Protein AF-A0A2A5SZU3-F1 (afdb_monomer_lite)

Radius of gyration: 15.82 Å; chains: 1; bounding box: 38×23×39 Å

Foldseek 3Di:
DVVVVCVVCVVDPDPDPDPDPPDDQPPPDPVSNVVVVVCCVVAPPQRPVQFPDDPPFKTWGWDQDPVPSDIDIDIDTD

Secondary structure (DSSP, 8-state):
-HHHHHHH-TT-SS----SSTT----SS-HHHHHHHHHHHHHS-SS-GGGEEEE-SSEEEEEEE-TTT-SEEEEEEE-

Organism: NCBI:txid1927127

pLDDT: mean 71.2, std 14.71, range [39.28, 90.88]

Sequence (78 aa):
MIRTLWTNYPDGFYTHPSNGRKNKVPRKNYQGLIQYLTNYLSYPPIGLSRIVGYDGHQVRYYYQSHKTKLKTNETVDA

Structure (mmCIF, N/CA/C/O backbone):
data_AF-A0A2A5SZU3-F1
#
_entry.id   AF-A0A2A5SZU3-F1
#
loop_
_atom_site.group_PDB
_atom_site.id
_atom_site.type_symbol
_atom_site.label_atom_id
_atom_site.label_alt_id
_atom_site.label_comp_id
_atom_site.label_asym_id
_atom_site.label_entity_id
_atom_site.label_seq_id
_atom_site.pdbx_PDB_ins_code
_atom_site.Cartn_x
_atom_site.Cartn_y
_atom_site.Cartn_z
_atom_site.occupancy
_atom_site.B_iso_or_equiv
_atom_site.auth_seq_id
_atom_site.auth_comp_id
_atom_site.auth_asym_id
_atom_site.auth_atom_id
_atom_site.pdbx_PDB_model_num
ATOM 1 N N . MET A 1 1 ? -10.813 -5.557 -22.040 1.00 54.50 1 MET A N 1
ATOM 2 C CA . MET A 1 1 ? -10.539 -4.635 -20.918 1.00 54.50 1 MET A CA 1
ATOM 3 C C . MET A 1 1 ? -9.037 -4.401 -20.718 1.00 54.50 1 MET A C 1
ATOM 5 O O . MET A 1 1 ? -8.599 -3.281 -20.922 1.00 54.50 1 MET A O 1
ATOM 9 N N . ILE A 1 2 ? -8.218 -5.436 -20.461 1.00 54.69 2 ILE A N 1
ATOM 10 C CA . ILE A 1 2 ? -6.747 -5.297 -20.301 1.00 54.69 2 ILE A CA 1
ATOM 11 C C . ILE A 1 2 ? -6.032 -4.774 -21.560 1.00 54.69 2 ILE A C 1
ATOM 13 O O . ILE A 1 2 ? -5.175 -3.903 -21.453 1.00 54.69 2 ILE A O 1
ATOM 17 N N . ARG A 1 3 ? -6.407 -5.254 -22.759 1.00 57.22 3 ARG A N 1
ATOM 18 C CA . ARG A 1 3 ? -5.818 -4.778 -24.029 1.00 57.22 3 ARG A CA 1
ATOM 19 C C . ARG A 1 3 ? -5.957 -3.267 -24.201 1.00 57.22 3 ARG A C 1
ATOM 21 O O . ARG A 1 3 ? -4.985 -2.611 -24.534 1.00 57.22 3 ARG A O 1
ATOM 28 N N . THR A 1 4 ? -7.145 -2.736 -23.930 1.00 65.62 4 THR A N 1
ATOM 29 C CA . THR A 1 4 ? -7.459 -1.313 -24.081 1.00 65.62 4 THR A CA 1
ATOM 30 C C . THR A 1 4 ? -6.613 -0.453 -23.145 1.00 65.62 4 THR A C 1
ATOM 32 O O . THR A 1 4 ? -6.064 0.560 -23.561 1.00 65.62 4 THR A O 1
ATOM 35 N N . LEU A 1 5 ? -6.438 -0.896 -21.897 1.00 61.44 5 LEU A N 1
ATOM 36 C CA . LEU A 1 5 ? -5.591 -0.197 -20.934 1.00 61.44 5 LEU A CA 1
ATOM 37 C C . LEU A 1 5 ? -4.106 -0.232 -21.337 1.00 61.44 5 LEU A C 1
ATOM 39 O O . LEU A 1 5 ? -3.418 0.774 -21.205 1.00 61.44 5 LEU A O 1
ATOM 43 N N . TRP A 1 6 ? -3.630 -1.351 -21.893 1.00 60.53 6 TRP A N 1
ATOM 44 C CA . TRP A 1 6 ? -2.256 -1.484 -22.394 1.00 60.53 6 TRP A CA 1
ATOM 45 C C . TRP A 1 6 ? -1.967 -0.566 -23.589 1.00 60.53 6 TRP A C 1
ATOM 47 O O . TRP A 1 6 ? -0.846 -0.097 -23.760 1.00 60.53 6 TRP A O 1
ATOM 57 N N . THR A 1 7 ? -2.975 -0.306 -24.425 1.00 72.56 7 THR A N 1
ATOM 58 C CA . THR A 1 7 ? -2.862 0.618 -25.563 1.00 72.56 7 THR A CA 1
ATOM 59 C C . THR A 1 7 ? -2.877 2.080 -25.118 1.00 72.56 7 THR A C 1
ATOM 61 O O . THR A 1 7 ? -2.144 2.891 -25.672 1.00 72.56 7 THR A O 1
ATOM 64 N N . ASN A 1 8 ? -3.685 2.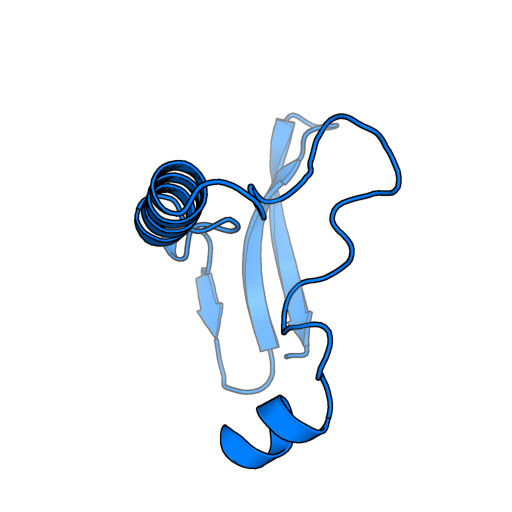412 -24.108 1.00 71.38 8 ASN A N 1
ATOM 65 C CA . ASN A 1 8 ? -3.893 3.795 -23.675 1.00 71.38 8 ASN A CA 1
ATOM 66 C C . ASN A 1 8 ? -2.809 4.319 -22.720 1.00 71.38 8 ASN A C 1
ATOM 68 O O . ASN A 1 8 ? -2.621 5.528 -22.633 1.00 71.38 8 ASN A O 1
ATOM 72 N N . TYR A 1 9 ? -2.083 3.433 -22.029 1.00 61.34 9 TYR A N 1
ATOM 73 C CA . TYR A 1 9 ? -1.016 3.800 -21.090 1.00 61.34 9 TYR A CA 1
ATOM 74 C C . TYR A 1 9 ? 0.314 3.126 -21.466 1.00 61.34 9 TYR A C 1
ATOM 76 O O . TYR A 1 9 ? 0.799 2.256 -20.735 1.00 61.34 9 TYR A O 1
ATOM 84 N N . PRO A 1 10 ? 0.922 3.505 -22.608 1.00 63.97 10 PRO A N 1
ATOM 85 C CA . PRO A 1 10 ? 2.140 2.866 -23.114 1.00 63.97 10 PRO A CA 1
ATOM 86 C C . PRO A 1 10 ? 3.355 3.065 -22.195 1.00 63.97 10 PRO A C 1
ATOM 88 O O . PRO A 1 10 ? 4.251 2.223 -22.173 1.00 63.97 10 PRO A O 1
ATOM 91 N N . ASP A 1 11 ? 3.363 4.129 -21.386 1.00 54.50 11 ASP A N 1
ATOM 92 C CA . ASP A 1 11 ? 4.416 4.413 -20.401 1.00 54.50 11 ASP A CA 1
ATOM 93 C C . ASP A 1 11 ? 4.275 3.606 -19.093 1.00 54.50 11 ASP A C 1
ATOM 95 O O . ASP A 1 11 ? 5.092 3.736 -18.175 1.00 54.50 11 ASP A O 1
ATOM 99 N N . GLY A 1 12 ? 3.276 2.719 -19.027 1.00 55.16 12 GLY A N 1
ATOM 100 C CA . GLY A 1 12 ? 3.018 1.812 -17.917 1.00 55.16 12 GLY A CA 1
ATOM 101 C C . GLY A 1 12 ? 1.909 2.289 -16.978 1.00 55.16 12 GLY A C 1
ATOM 102 O O . GLY A 1 12 ? 1.600 3.469 -16.865 1.00 55.16 12 GLY A O 1
ATOM 103 N N . PHE A 1 13 ? 1.330 1.335 -16.250 1.00 55.31 13 PHE A N 1
ATOM 104 C CA . PHE A 1 13 ? 0.230 1.537 -15.294 1.00 55.31 13 PHE A CA 1
ATOM 105 C C . PHE A 1 13 ? 0.633 2.281 -14.008 1.00 55.31 13 PHE A C 1
ATOM 107 O O . PHE A 1 13 ? -0.172 2.395 -13.087 1.00 55.31 13 PHE A O 1
ATOM 114 N N . TYR A 1 14 ? 1.885 2.733 -13.898 1.00 57.19 14 TYR A N 1
ATOM 115 C CA . TYR A 1 14 ? 2.448 3.240 -12.652 1.00 57.19 14 TYR A CA 1
ATOM 116 C C . TYR A 1 14 ? 2.733 4.738 -12.737 1.00 57.19 14 TYR A C 1
ATOM 118 O O . TYR A 1 14 ? 3.438 5.216 -13.626 1.00 57.19 14 TYR A O 1
ATOM 126 N N . THR A 1 15 ? 2.195 5.476 -11.772 1.00 49.53 15 THR A N 1
ATOM 127 C CA . THR A 1 15 ? 2.357 6.919 -11.630 1.00 49.53 15 THR A CA 1
ATOM 128 C C . THR A 1 15 ? 3.815 7.264 -11.317 1.00 49.53 15 THR A C 1
ATOM 130 O O . THR A 1 15 ? 4.413 6.723 -10.389 1.00 49.53 15 THR A O 1
ATOM 133 N N . HIS A 1 16 ? 4.395 8.142 -12.142 1.00 47.69 16 HIS A N 1
ATOM 134 C CA . HIS A 1 16 ? 5.654 8.877 -11.949 1.00 47.69 16 HIS A CA 1
ATOM 135 C C . HIS A 1 16 ? 6.478 8.488 -10.699 1.00 47.69 16 HIS A C 1
ATOM 137 O O . HIS A 1 16 ? 6.329 9.111 -9.641 1.00 47.69 16 HIS A O 1
ATOM 143 N N . PRO A 1 17 ? 7.426 7.535 -10.797 1.00 47.62 17 PRO A N 1
ATOM 144 C CA . PRO A 1 17 ? 8.480 7.431 -9.804 1.00 47.62 17 PRO A CA 1
ATOM 145 C C . PRO A 1 17 ? 9.374 8.663 -9.997 1.00 47.62 17 PRO A C 1
ATOM 147 O O . PRO A 1 17 ? 10.166 8.728 -10.931 1.00 47.62 17 PRO A O 1
ATOM 150 N N . SER A 1 18 ? 9.105 9.679 -9.179 1.00 39.28 18 SER A N 1
ATOM 151 C CA . SER A 1 18 ? 9.671 11.031 -9.140 1.00 39.28 18 SER A CA 1
ATOM 152 C C . SER A 1 18 ? 10.980 11.294 -9.908 1.00 39.28 18 SER A C 1
ATOM 154 O O . SER A 1 18 ? 11.949 10.537 -9.858 1.00 39.28 18 SER A O 1
ATOM 156 N N . ASN A 1 19 ? 11.025 12.478 -10.532 1.00 42.88 19 ASN A N 1
ATOM 157 C CA . ASN A 1 19 ? 12.165 13.123 -11.198 1.00 42.88 19 ASN A CA 1
ATOM 158 C C . ASN A 1 19 ? 13.354 13.422 -10.256 1.00 42.88 19 ASN A C 1
ATOM 160 O O . ASN A 1 19 ? 13.814 14.553 -10.130 1.00 42.88 19 ASN A O 1
ATOM 164 N N . GLY A 1 20 ? 13.885 12.408 -9.583 1.00 41.22 20 GLY A N 1
ATOM 165 C CA . GLY A 1 20 ? 15.025 12.514 -8.691 1.00 41.22 20 GLY A CA 1
ATOM 166 C C . GLY A 1 20 ? 15.753 11.182 -8.639 1.00 41.22 20 GLY A C 1
ATOM 167 O O . GLY A 1 20 ? 15.138 10.124 -8.570 1.00 41.22 20 GLY A O 1
ATOM 168 N N . ARG A 1 21 ? 17.085 11.233 -8.679 1.00 46.31 21 ARG A N 1
ATOM 169 C CA . ARG A 1 21 ? 18.042 10.113 -8.796 1.00 46.31 21 ARG A CA 1
ATOM 170 C C . ARG A 1 21 ? 17.920 8.969 -7.757 1.00 46.31 21 ARG A C 1
ATOM 172 O O . ARG A 1 21 ? 18.813 8.133 -7.710 1.00 46.31 21 ARG A O 1
ATOM 179 N N . LYS A 1 22 ? 16.866 8.905 -6.937 1.00 49.03 22 LYS A N 1
ATOM 180 C CA . LYS A 1 22 ? 16.700 7.952 -5.828 1.00 49.03 22 LYS A CA 1
ATOM 181 C C . LYS A 1 22 ? 15.695 6.818 -6.074 1.00 49.03 22 LYS A C 1
ATOM 183 O O . LYS A 1 22 ? 15.857 5.782 -5.451 1.00 49.03 22 LYS A O 1
ATOM 188 N N . ASN A 1 23 ? 14.744 6.947 -7.007 1.00 51.00 23 ASN A N 1
ATOM 189 C CA . ASN A 1 23 ? 13.702 5.929 -7.242 1.00 51.00 23 ASN A CA 1
ATOM 190 C C . ASN A 1 23 ? 13.611 5.505 -8.716 1.00 51.00 23 ASN A C 1
ATOM 192 O O . ASN A 1 23 ? 12.549 5.560 -9.326 1.00 51.00 23 ASN A O 1
ATOM 196 N N . LYS A 1 24 ? 14.720 5.088 -9.336 1.00 56.97 24 LYS A N 1
ATOM 197 C CA . LYS A 1 24 ? 14.642 4.498 -10.681 1.00 56.97 24 LYS A CA 1
ATOM 198 C C . LYS A 1 24 ? 14.364 3.006 -10.560 1.00 56.97 24 LYS A C 1
ATOM 200 O O . LYS A 1 24 ? 15.221 2.271 -10.077 1.00 56.97 24 LYS A O 1
ATOM 205 N N . VAL A 1 25 ? 13.199 2.569 -11.048 1.00 58.22 25 VAL A N 1
ATOM 206 C CA . VAL A 1 25 ? 12.942 1.155 -11.369 1.00 58.22 25 VAL A CA 1
ATOM 207 C C . VAL A 1 25 ? 14.182 0.612 -12.097 1.00 58.22 25 VAL A C 1
ATOM 209 O O . VAL A 1 25 ? 14.640 1.272 -13.041 1.00 58.22 25 VAL A O 1
ATOM 212 N N . PRO A 1 26 ? 14.781 -0.513 -11.672 1.00 57.94 26 PRO A N 1
ATOM 213 C CA . PRO A 1 26 ? 16.017 -1.007 -12.272 1.00 57.94 26 PRO A CA 1
ATOM 214 C C . PRO A 1 26 ? 15.791 -1.419 -13.735 1.00 57.94 26 PRO A C 1
ATOM 216 O O . PRO A 1 26 ? 15.401 -2.539 -14.028 1.00 57.94 26 PRO A O 1
ATOM 219 N N . ARG A 1 27 ? 16.024 -0.502 -14.683 1.00 56.59 27 ARG A N 1
ATOM 220 C CA . ARG A 1 27 ? 15.776 -0.738 -16.121 1.00 56.59 27 ARG A CA 1
ATOM 221 C C . ARG A 1 27 ? 16.887 -1.525 -16.827 1.00 56.59 27 ARG A C 1
ATOM 223 O O . ARG A 1 27 ? 16.665 -2.020 -17.921 1.00 56.59 27 ARG A O 1
ATOM 230 N N . LYS A 1 28 ? 18.088 -1.605 -16.239 1.00 59.91 28 LYS A N 1
ATOM 231 C CA . LYS A 1 28 ? 19.282 -2.206 -16.874 1.00 59.91 28 LYS A CA 1
ATOM 232 C C . LYS A 1 28 ? 19.621 -3.617 -16.384 1.00 59.91 28 LYS A C 1
ATOM 234 O O . LYS A 1 28 ? 20.414 -4.291 -17.026 1.00 59.91 28 LYS A O 1
ATOM 239 N N . ASN A 1 29 ? 19.065 -4.049 -15.252 1.00 71.25 29 ASN A N 1
ATOM 240 C CA . ASN A 1 29 ? 19.378 -5.341 -14.644 1.00 71.25 29 ASN A CA 1
ATOM 241 C C . ASN A 1 29 ? 18.084 -6.126 -14.411 1.00 71.25 29 ASN A C 1
ATOM 243 O O . ASN A 1 29 ? 17.285 -5.750 -13.552 1.00 71.25 29 ASN A O 1
ATOM 247 N N . TYR A 1 30 ? 17.912 -7.225 -15.148 1.00 72.75 30 TYR A N 1
ATOM 248 C CA . TYR A 1 30 ? 16.761 -8.119 -15.021 1.00 72.75 30 TYR A CA 1
ATOM 249 C C . TYR A 1 30 ? 16.591 -8.656 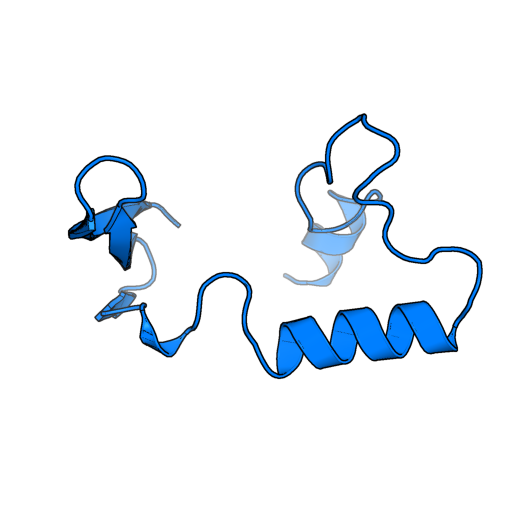-13.599 1.00 72.75 30 TYR A C 1
ATOM 251 O O . TYR A 1 30 ? 15.468 -8.728 -13.118 1.00 72.75 30 TYR A O 1
ATOM 259 N N . GLN A 1 31 ? 17.681 -8.952 -12.885 1.00 75.12 31 GLN A N 1
ATOM 260 C CA . GLN A 1 31 ? 17.598 -9.402 -11.492 1.00 75.12 31 GLN A CA 1
ATOM 261 C C . GLN A 1 31 ? 17.053 -8.306 -10.574 1.00 75.12 31 GLN A C 1
ATOM 263 O O . GLN A 1 31 ? 16.198 -8.574 -9.737 1.00 75.12 31 GLN A O 1
ATOM 268 N N . GLY A 1 32 ? 17.495 -7.059 -10.768 1.00 74.38 32 GLY A N 1
ATOM 269 C CA . GLY A 1 32 ? 16.988 -5.916 -10.008 1.00 74.38 32 GLY A CA 1
ATOM 270 C C . GLY A 1 32 ? 15.512 -5.641 -10.294 1.00 74.38 32 GLY A C 1
ATOM 271 O O . GLY A 1 32 ? 14.761 -5.302 -9.383 1.00 74.38 32 GLY A O 1
ATOM 272 N N . LEU A 1 33 ? 15.081 -5.829 -11.544 1.00 76.69 33 LEU A N 1
ATOM 273 C CA . LEU A 1 33 ? 13.678 -5.708 -11.926 1.00 76.69 33 LEU A CA 1
ATOM 274 C C . LEU A 1 33 ? 12.826 -6.824 -11.312 1.00 76.69 33 LEU A C 1
ATOM 276 O O . LEU A 1 33 ? 11.789 -6.530 -10.727 1.00 76.69 33 LEU A O 1
ATOM 280 N N . ILE A 1 34 ? 13.278 -8.079 -11.399 1.00 78.19 34 ILE A N 1
ATOM 281 C CA . ILE A 1 34 ? 12.607 -9.226 -10.777 1.00 78.19 34 ILE A CA 1
ATOM 282 C C . ILE A 1 34 ? 12.495 -8.997 -9.272 1.00 78.19 34 ILE A C 1
ATOM 284 O O . ILE A 1 34 ? 11.408 -9.109 -8.729 1.00 78.19 34 ILE A O 1
ATOM 288 N N . GLN A 1 35 ? 13.573 -8.594 -8.599 1.00 77.12 35 GLN A N 1
ATOM 289 C CA . GLN A 1 35 ? 13.553 -8.335 -7.160 1.00 77.12 35 GLN A CA 1
ATOM 290 C C . GLN A 1 35 ? 12.606 -7.188 -6.786 1.00 77.12 35 GLN A C 1
ATOM 292 O O . GLN A 1 35 ? 11.876 -7.291 -5.803 1.00 77.12 35 GLN A O 1
ATOM 297 N N . TYR A 1 36 ? 12.578 -6.110 -7.573 1.00 74.88 36 TYR A N 1
ATOM 298 C CA . TYR A 1 36 ? 11.639 -5.008 -7.379 1.00 74.88 36 TYR A CA 1
ATOM 299 C C . TYR A 1 36 ? 10.186 -5.477 -7.533 1.00 74.88 36 TYR A C 1
ATOM 301 O O . TYR A 1 36 ? 9.371 -5.222 -6.652 1.00 74.88 36 TYR A O 1
ATOM 309 N N . LEU A 1 37 ? 9.875 -6.221 -8.598 1.00 75.12 37 LEU A N 1
ATOM 310 C CA . LEU A 1 37 ? 8.541 -6.782 -8.822 1.00 75.12 37 LEU A CA 1
ATOM 311 C C . LEU A 1 37 ? 8.149 -7.763 -7.712 1.00 75.12 37 LEU A C 1
ATOM 313 O O . LEU A 1 37 ? 7.055 -7.651 -7.169 1.00 75.12 37 LEU A O 1
ATOM 317 N N . THR A 1 38 ? 9.048 -8.662 -7.312 1.00 78.94 38 THR A N 1
ATOM 318 C CA . THR A 1 38 ? 8.824 -9.600 -6.206 1.00 78.94 38 THR A CA 1
ATOM 319 C C . THR A 1 38 ? 8.566 -8.860 -4.900 1.00 78.94 38 THR A C 1
ATOM 321 O O . THR A 1 38 ? 7.631 -9.207 -4.195 1.00 78.94 38 THR A O 1
ATOM 324 N N . ASN A 1 39 ? 9.321 -7.805 -4.584 1.00 72.94 39 ASN A N 1
ATOM 325 C CA . ASN A 1 39 ? 9.071 -7.001 -3.387 1.00 72.94 39 ASN A CA 1
ATOM 326 C C . ASN A 1 39 ? 7.698 -6.322 -3.427 1.00 72.94 39 ASN A C 1
ATOM 328 O O . ASN A 1 39 ? 7.039 -6.254 -2.401 1.00 72.94 39 ASN A O 1
ATOM 332 N N . TYR A 1 40 ? 7.248 -5.858 -4.592 1.00 72.50 40 TYR A N 1
ATOM 333 C CA . TYR A 1 40 ? 5.920 -5.260 -4.757 1.00 72.50 40 TYR A CA 1
ATOM 334 C C . TYR A 1 40 ? 4.785 -6.285 -4.664 1.00 72.50 40 TYR A C 1
ATOM 336 O O . TYR A 1 40 ? 3.725 -5.976 -4.129 1.00 72.50 40 TYR A O 1
ATOM 344 N N . LEU A 1 41 ? 4.995 -7.502 -5.170 1.00 71.25 41 LEU A N 1
ATOM 345 C CA . LEU A 1 41 ? 4.028 -8.595 -5.057 1.00 71.25 41 LEU A CA 1
ATOM 346 C C . LEU A 1 41 ? 3.952 -9.129 -3.620 1.00 71.25 41 LEU A C 1
ATOM 348 O O . LEU A 1 41 ? 2.861 -9.363 -3.107 1.00 71.25 41 LEU A O 1
ATOM 352 N N . SER A 1 42 ? 5.102 -9.279 -2.962 1.00 73.44 42 SER A N 1
ATOM 353 C CA . SER A 1 42 ? 5.211 -9.735 -1.572 1.00 73.44 42 SER A CA 1
ATOM 354 C C . SER A 1 42 ? 4.770 -8.669 -0.564 1.00 73.44 42 SER A C 1
ATOM 356 O O . SER A 1 42 ? 4.224 -9.002 0.486 1.00 73.44 42 SER A O 1
ATOM 358 N N . TYR A 1 43 ? 4.985 -7.388 -0.878 1.00 65.50 43 TYR A N 1
ATOM 359 C CA . TYR A 1 43 ? 4.602 -6.235 -0.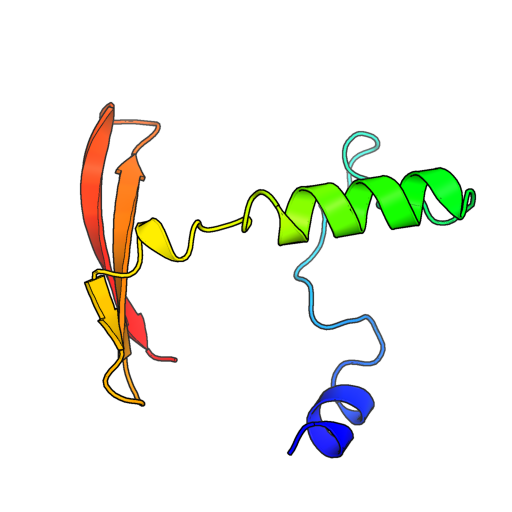063 1.00 65.50 43 TYR A CA 1
ATOM 360 C C . TYR A 1 43 ? 3.821 -5.243 -0.930 1.00 65.50 43 TYR A C 1
ATOM 362 O O . TYR A 1 43 ? 4.411 -4.304 -1.475 1.00 65.50 43 TYR A O 1
ATOM 370 N N . PRO A 1 44 ? 2.496 -5.426 -1.071 1.00 62.31 44 PRO A N 1
ATOM 371 C CA . PRO A 1 44 ? 1.697 -4.566 -1.928 1.00 62.31 44 PRO A CA 1
ATOM 372 C C . PRO A 1 44 ? 1.879 -3.094 -1.504 1.00 62.31 44 PRO A C 1
ATOM 374 O O . PRO A 1 44 ? 1.742 -2.794 -0.312 1.00 62.31 44 PRO A O 1
ATOM 377 N N . PRO A 1 45 ? 2.206 -2.168 -2.432 1.00 57.78 45 PRO A N 1
ATOM 378 C CA . PRO A 1 45 ? 2.545 -0.768 -2.124 1.00 57.78 45 PRO A CA 1
ATOM 379 C C . PRO A 1 45 ? 1.421 0.016 -1.425 1.00 57.78 45 PRO A C 1
ATOM 381 O O . PRO A 1 45 ? 1.675 1.012 -0.756 1.00 57.78 45 PRO A O 1
ATOM 384 N N . ILE A 1 46 ? 0.195 -0.487 -1.465 1.00 62.06 46 ILE A N 1
ATOM 385 C CA . ILE A 1 46 ? -0.816 -0.323 -0.426 1.00 62.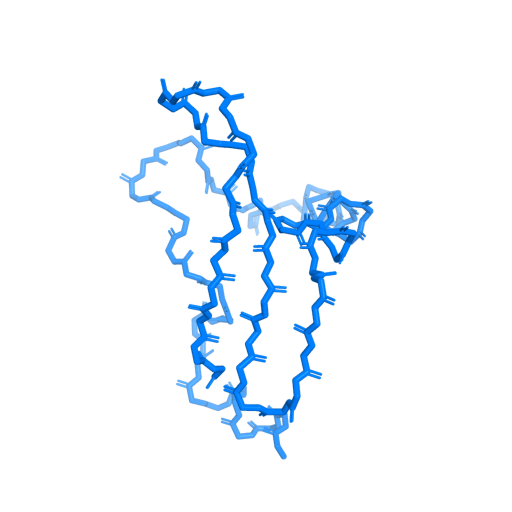06 46 ILE A CA 1
ATOM 386 C C . ILE A 1 46 ? -1.221 -1.755 -0.115 1.00 62.06 46 ILE A C 1
ATOM 388 O O . ILE A 1 46 ? -1.753 -2.438 -0.987 1.00 62.06 46 ILE A O 1
ATOM 392 N N . GLY A 1 47 ? -0.871 -2.247 1.077 1.00 66.38 47 GLY A N 1
ATOM 393 C CA . GLY A 1 47 ? -1.178 -3.621 1.465 1.00 66.38 47 GLY A CA 1
ATOM 394 C C . GLY A 1 47 ? -2.660 -3.868 1.225 1.00 66.38 47 GLY A C 1
ATOM 395 O O . GLY A 1 47 ? -3.463 -3.133 1.784 1.00 66.38 47 GLY A O 1
ATOM 396 N N . LEU A 1 48 ? -3.037 -4.872 0.427 1.00 66.06 48 LEU A N 1
ATOM 397 C CA . LEU A 1 48 ? -4.439 -5.309 0.306 1.00 66.06 48 LEU A CA 1
ATOM 398 C C . LEU A 1 48 ? -5.087 -5.476 1.693 1.00 66.06 48 LEU A C 1
ATOM 400 O O . LEU A 1 48 ? -6.263 -5.191 1.872 1.00 66.06 48 LEU A O 1
ATOM 404 N N . SER A 1 49 ? -4.279 -5.830 2.699 1.00 70.44 49 SER A N 1
ATOM 405 C CA . SER A 1 49 ? -4.625 -5.860 4.125 1.00 70.44 49 SER A CA 1
ATOM 406 C C . SER A 1 49 ? -5.208 -4.562 4.698 1.00 70.44 49 SER A C 1
ATOM 408 O O . SER A 1 49 ? -5.806 -4.577 5.770 1.00 70.44 49 SER A O 1
ATOM 410 N N . ARG A 1 50 ? -5.013 -3.431 4.024 1.00 82.06 50 ARG A N 1
ATOM 411 C CA . ARG A 1 50 ? -5.509 -2.113 4.415 1.00 82.06 50 ARG A CA 1
ATOM 412 C C . ARG A 1 50 ? -6.829 -1.750 3.747 1.00 82.06 50 ARG A C 1
ATOM 414 O O . ARG A 1 50 ? -7.443 -0.774 4.173 1.00 82.06 50 ARG A O 1
ATOM 421 N N . ILE A 1 51 ? -7.262 -2.502 2.735 1.00 87.62 51 ILE A N 1
ATOM 422 C CA . ILE A 1 51 ? -8.580 -2.341 2.121 1.00 87.62 51 ILE A CA 1
ATOM 423 C C . ILE A 1 51 ? -9.615 -2.927 3.080 1.00 87.62 51 ILE A C 1
ATOM 425 O O . ILE A 1 51 ? -9.532 -4.080 3.490 1.00 87.62 51 ILE A O 1
ATOM 429 N N . VAL A 1 52 ? -10.581 -2.097 3.455 1.00 89.06 52 VAL A N 1
ATOM 430 C CA . VAL A 1 52 ? -11.681 -2.436 4.363 1.00 89.06 52 VAL A CA 1
ATOM 431 C C . VAL A 1 52 ? -12.928 -2.838 3.573 1.00 89.06 52 VAL A C 1
ATOM 433 O O . VAL A 1 52 ? -13.759 -3.586 4.078 1.00 89.06 52 VAL A O 1
ATOM 436 N N . GLY A 1 53 ? -13.065 -2.369 2.331 1.00 87.12 53 GLY A N 1
ATOM 437 C CA . GLY A 1 53 ? -14.152 -2.771 1.446 1.00 87.12 53 GLY A CA 1
ATOM 438 C C . GLY A 1 53 ? -14.002 -2.215 0.035 1.00 87.12 53 GLY A C 1
ATOM 439 O O . GLY A 1 53 ? -13.349 -1.192 -0.171 1.00 87.12 53 GLY A O 1
ATOM 440 N N . TYR A 1 54 ? -14.622 -2.904 -0.917 1.00 87.88 54 TYR A N 1
ATOM 441 C CA . TYR A 1 54 ? -14.746 -2.479 -2.304 1.00 87.88 54 TYR A CA 1
ATOM 442 C C . TYR A 1 54 ? -16.121 -2.903 -2.818 1.00 87.88 54 TYR A C 1
ATOM 444 O O . TYR A 1 54 ? -16.460 -4.083 -2.744 1.00 87.88 54 TYR A O 1
ATOM 452 N N . ASP A 1 55 ? -16.911 -1.947 -3.294 1.00 87.38 55 ASP A N 1
ATOM 453 C CA . ASP A 1 55 ? -18.275 -2.178 -3.793 1.00 87.38 55 ASP A CA 1
ATOM 454 C C . ASP A 1 55 ? -18.375 -2.118 -5.330 1.00 87.38 55 ASP A C 1
ATOM 456 O O . ASP A 1 55 ? -19.469 -2.158 -5.884 1.00 87.38 55 ASP A O 1
ATOM 460 N N . GLY A 1 56 ? -17.237 -2.041 -6.028 1.00 86.19 56 GLY A N 1
ATOM 461 C CA . GLY A 1 56 ? -17.182 -1.889 -7.485 1.00 86.19 56 GLY A CA 1
ATOM 462 C C . GLY A 1 56 ? -17.083 -0.437 -7.959 1.00 86.19 56 GLY A C 1
ATOM 463 O O . GLY A 1 56 ? -16.614 -0.206 -9.071 1.00 86.19 56 GLY A O 1
ATOM 464 N N . HIS A 1 57 ? -17.443 0.531 -7.114 1.00 87.44 57 HIS A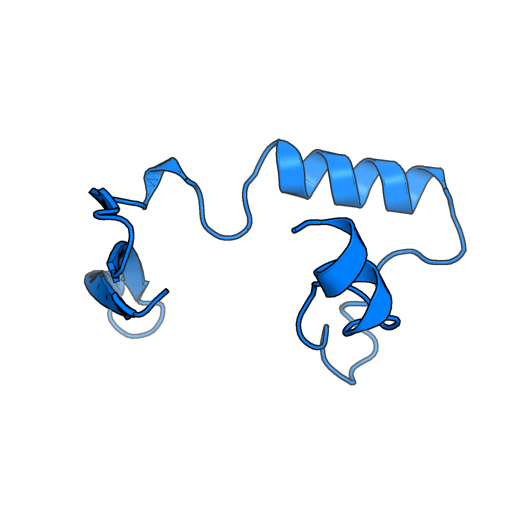 N 1
ATOM 465 C CA . HIS A 1 57 ? -17.421 1.963 -7.430 1.00 87.44 57 HIS A CA 1
ATOM 466 C C . HIS A 1 57 ? -16.501 2.757 -6.503 1.00 87.44 57 HIS A C 1
ATOM 468 O O . HIS A 1 57 ? -15.892 3.729 -6.927 1.00 87.44 57 HIS A O 1
ATOM 474 N N . GLN A 1 58 ? -16.373 2.326 -5.252 1.00 87.12 58 GLN A N 1
ATOM 475 C CA . GLN A 1 58 ? -15.622 2.986 -4.200 1.00 87.12 58 GLN A CA 1
ATOM 476 C C . GLN A 1 58 ? -14.733 1.987 -3.468 1.00 87.12 58 GLN A C 1
ATOM 478 O O . GLN A 1 58 ? -15.146 0.886 -3.091 1.00 87.12 58 GLN A O 1
ATOM 483 N N . VAL A 1 59 ? -13.495 2.400 -3.216 1.00 88.81 59 VAL A N 1
ATOM 484 C CA . VAL A 1 59 ? -12.529 1.672 -2.395 1.00 88.81 59 VAL A CA 1
ATOM 485 C C . VAL A 1 59 ? -12.437 2.354 -1.037 1.00 88.81 59 VAL A C 1
ATOM 487 O O . VAL A 1 59 ? -12.112 3.536 -0.936 1.00 88.81 59 VAL A O 1
ATOM 490 N N . ARG A 1 60 ? -12.674 1.590 0.030 1.00 89.25 60 ARG A N 1
ATOM 491 C CA . ARG A 1 60 ? -12.473 2.026 1.416 1.00 89.25 60 ARG A CA 1
ATOM 492 C C . ARG A 1 60 ? -11.196 1.405 1.950 1.00 89.25 60 ARG A C 1
ATOM 494 O O . ARG A 1 60 ? -11.076 0.181 1.971 1.00 89.25 60 ARG A O 1
ATOM 501 N N . TYR A 1 61 ? -10.260 2.215 2.428 1.00 89.69 61 TYR A N 1
ATOM 502 C CA . TYR A 1 61 ? -8.996 1.738 2.990 1.00 89.69 61 TYR A CA 1
ATOM 503 C C . TYR A 1 61 ? -8.593 2.532 4.230 1.00 89.69 61 TYR A C 1
ATOM 505 O O . TYR A 1 61 ? -9.139 3.595 4.516 1.00 89.69 61 TYR A O 1
ATOM 513 N N . TYR A 1 62 ? -7.620 2.017 4.979 1.00 88.19 62 TYR A N 1
ATOM 514 C CA . TYR A 1 62 ? -7.002 2.754 6.073 1.00 88.19 62 TYR A CA 1
ATOM 515 C C . TYR A 1 62 ? -5.495 2.910 5.887 1.00 88.19 62 TYR A C 1
ATOM 517 O O . TYR A 1 62 ? -4.815 2.045 5.343 1.00 88.19 62 TYR A O 1
ATOM 525 N N . TYR A 1 63 ? -4.925 3.987 6.407 1.00 86.31 63 TYR A N 1
ATOM 526 C CA . TYR A 1 63 ? -3.479 4.172 6.473 1.00 86.31 63 TYR A CA 1
ATOM 527 C C . TYR A 1 63 ? -3.082 4.805 7.798 1.00 86.31 63 TYR A C 1
ATOM 529 O O . TYR A 1 63 ? -3.900 5.389 8.502 1.00 86.31 63 TYR A O 1
ATOM 537 N N . GLN A 1 64 ? -1.810 4.667 8.158 1.00 86.25 64 GLN A N 1
ATOM 538 C CA . GLN A 1 64 ? -1.255 5.404 9.281 1.00 86.25 64 GLN A CA 1
ATOM 539 C C . GLN A 1 64 ? -0.689 6.718 8.753 1.00 86.25 64 GLN A C 1
ATOM 541 O O . GLN A 1 64 ? 0.271 6.721 7.980 1.00 86.25 64 GLN A O 1
ATOM 546 N N . SER A 1 65 ? -1.298 7.835 9.136 1.00 82.19 65 SER A N 1
ATOM 547 C CA . SER A 1 65 ? -0.841 9.151 8.704 1.00 82.19 65 SER A CA 1
ATOM 548 C C . SER A 1 65 ? 0.565 9.412 9.234 1.00 82.19 65 SER A C 1
ATOM 550 O O . SER A 1 65 ? 0.827 9.320 10.432 1.00 82.19 65 SER A O 1
ATOM 552 N N . HIS A 1 66 ? 1.495 9.778 8.352 1.00 79.56 66 HIS A N 1
ATOM 553 C CA . HIS A 1 66 ? 2.860 10.101 8.771 1.00 79.56 66 HIS A CA 1
ATOM 554 C C . HIS A 1 66 ? 2.921 11.335 9.678 1.00 79.56 66 HIS A C 1
ATOM 556 O O . HIS A 1 66 ? 3.813 11.394 10.527 1.00 79.56 66 HIS A O 1
ATOM 562 N N . LYS A 1 67 ? 1.979 12.276 9.501 1.00 85.50 67 LYS A N 1
ATOM 563 C CA . LYS A 1 67 ? 1.899 13.540 10.246 1.00 85.50 67 LYS A CA 1
ATOM 564 C C . LYS A 1 67 ? 1.334 13.339 11.648 1.00 85.50 67 LYS A C 1
ATOM 566 O O . LYS A 1 67 ? 1.921 13.816 12.607 1.00 85.50 67 LYS A O 1
ATOM 571 N N . THR A 1 68 ? 0.213 12.627 11.767 1.00 89.12 68 THR A N 1
ATOM 572 C CA . THR A 1 68 ? -0.493 12.470 13.051 1.00 89.12 68 THR A CA 1
ATOM 573 C C . THR A 1 68 ? -0.169 11.157 13.757 1.00 89.12 68 THR A C 1
ATOM 575 O O . THR A 1 68 ? -0.503 11.001 14.923 1.00 89.12 68 THR A O 1
ATOM 578 N N . LYS A 1 69 ? 0.474 10.202 13.068 1.00 88.50 69 LYS A N 1
ATOM 579 C CA . LYS A 1 69 ? 0.723 8.818 13.518 1.00 88.50 69 LYS A CA 1
ATOM 580 C C . LYS A 1 69 ? -0.540 8.005 13.818 1.00 88.50 69 LYS A C 1
ATOM 582 O O . LYS A 1 69 ? -0.425 6.870 14.278 1.00 88.50 69 LYS A O 1
ATOM 587 N N . LEU A 1 70 ? -1.719 8.534 13.495 1.00 89.19 70 LEU A N 1
ATOM 588 C CA . LEU A 1 70 ? -3.010 7.889 13.716 1.00 89.19 70 LEU A CA 1
ATOM 589 C C . LEU A 1 70 ? -3.454 7.078 12.500 1.00 89.19 70 LEU A C 1
ATOM 591 O O . LEU A 1 70 ? -3.071 7.367 11.364 1.00 89.19 70 LEU A O 1
ATOM 595 N N . LYS A 1 71 ? -4.284 6.064 12.760 1.00 88.69 71 LYS A N 1
ATOM 596 C CA . LYS A 1 71 ? -4.994 5.304 11.730 1.00 88.69 71 LYS A CA 1
ATOM 597 C C . LYS A 1 71 ? -6.131 6.170 11.179 1.00 88.69 71 LYS A C 1
ATOM 599 O O . LYS A 1 71 ? -7.031 6.543 11.926 1.00 88.69 71 LYS A O 1
ATOM 604 N N . THR A 1 72 ? -6.095 6.458 9.886 1.00 89.12 72 THR A N 1
ATOM 605 C CA . THR A 1 72 ? -7.108 7.231 9.160 1.00 89.12 72 THR A CA 1
ATOM 606 C C . THR A 1 72 ? -7.778 6.321 8.143 1.00 89.12 72 THR A C 1
ATOM 608 O O . THR A 1 72 ? -7.083 5.590 7.441 1.00 89.12 72 THR A O 1
ATOM 611 N N . ASN A 1 73 ? -9.110 6.348 8.083 1.00 90.19 73 ASN A N 1
ATOM 612 C CA . ASN A 1 73 ? -9.882 5.653 7.056 1.00 90.19 73 ASN A CA 1
ATOM 613 C C . ASN A 1 73 ? -10.265 6.657 5.968 1.00 90.19 73 ASN A C 1
ATOM 615 O O . ASN A 1 73 ? -10.739 7.744 6.292 1.00 90.19 73 ASN A O 1
ATOM 619 N N . GLU A 1 74 ? -10.091 6.279 4.711 1.00 88.12 74 GLU A N 1
ATOM 620 C CA . GLU A 1 74 ? -10.484 7.070 3.549 1.00 88.12 74 GLU A CA 1
ATOM 621 C C . GLU A 1 74 ? -11.306 6.223 2.581 1.00 88.12 74 GL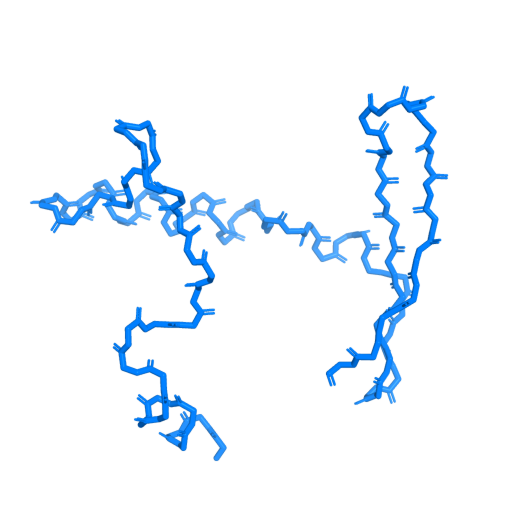U A C 1
ATOM 623 O O . GLU A 1 74 ? -11.179 4.994 2.526 1.00 88.12 74 GLU A O 1
ATOM 628 N N . THR A 1 75 ? -12.158 6.914 1.832 1.00 90.88 75 THR A N 1
ATOM 629 C CA . THR A 1 75 ? -12.963 6.359 0.747 1.00 90.88 75 THR A CA 1
ATOM 630 C C . THR A 1 75 ? -12.608 7.126 -0.515 1.00 90.88 75 THR A C 1
ATOM 632 O O . THR A 1 75 ? -12.583 8.356 -0.489 1.00 90.88 75 THR A O 1
ATOM 635 N N . VAL A 1 76 ? -12.307 6.408 -1.592 1.00 86.44 76 VAL A N 1
ATOM 636 C CA . VAL A 1 76 ? -11.930 6.985 -2.886 1.00 86.44 76 VAL A CA 1
ATOM 637 C C . VAL A 1 76 ? -12.736 6.287 -3.976 1.00 86.44 76 VAL A C 1
ATOM 639 O O . VAL A 1 76 ? -12.881 5.064 -3.935 1.00 86.44 76 VAL A O 1
ATOM 642 N N . ASP A 1 77 ? -13.261 7.056 -4.927 1.00 84.19 77 ASP A N 1
ATOM 643 C CA . ASP A 1 77 ? -13.919 6.516 -6.121 1.00 84.19 77 ASP A CA 1
ATOM 644 C C . ASP A 1 77 ? -12.891 5.800 -7.017 1.00 84.19 77 ASP A C 1
ATOM 646 O O . ASP A 1 77 ? -11.758 6.265 -7.169 1.00 84.19 77 ASP A O 1
ATOM 650 N N . ALA A 1 78 ? -13.276 4.638 -7.549 1.00 67.12 78 ALA A N 1
ATOM 651 C CA . ALA A 1 78 ? -12.418 3.727 -8.311 1.00 67.12 78 ALA A CA 1
ATOM 652 C C . ALA A 1 78 ? -12.210 4.141 -9.776 1.00 67.12 78 ALA A C 1
ATOM 654 O O . ALA A 1 78 ? -13.152 4.686 -10.394 1.00 67.12 78 ALA A O 1
#

InterPro domains:
  IPR007069 Transposase, IS801/IS1294 [PF04986] (26-77)